Protein AF-A0A5N5SPP9-F1 (afdb_monomer)

Structure (mmCIF, N/CA/C/O backbone):
data_AF-A0A5N5SPP9-F1
#
_entry.id   AF-A0A5N5SPP9-F1
#
loop_
_atom_site.group_PDB
_atom_site.id
_atom_site.type_symbol
_atom_site.label_atom_id
_atom_site.label_alt_id
_atom_site.label_comp_id
_atom_site.label_asym_id
_atom_site.label_entity_id
_atom_site.label_seq_id
_atom_site.pdbx_PDB_ins_code
_atom_site.Cartn_x
_atom_site.Cartn_y
_atom_site.Cartn_z
_atom_site.occupancy
_atom_site.B_iso_or_equiv
_atom_site.auth_seq_id
_atom_site.auth_comp_id
_atom_site.auth_asym_id
_atom_site.auth_atom_id
_atom_site.pdbx_PDB_model_num
ATOM 1 N N . MET A 1 1 ? 7.354 2.673 -34.950 1.00 61.09 1 MET A N 1
ATOM 2 C CA . MET A 1 1 ? 8.765 3.014 -35.254 1.00 61.09 1 MET A CA 1
ATOM 3 C C . MET A 1 1 ? 9.606 1.762 -35.055 1.00 61.09 1 MET A C 1
ATOM 5 O O . MET A 1 1 ? 9.361 1.064 -34.081 1.00 61.09 1 MET A O 1
ATOM 9 N N . LEU A 1 2 ? 10.545 1.459 -35.955 1.00 83.31 2 LEU A N 1
ATOM 10 C CA . LEU A 1 2 ? 11.456 0.309 -35.828 1.00 83.31 2 LEU A CA 1
ATOM 11 C C . LEU A 1 2 ? 12.482 0.556 -34.707 1.00 83.31 2 LEU A C 1
ATOM 13 O O . LEU A 1 2 ? 13.040 1.651 -34.630 1.00 83.31 2 LEU A O 1
ATOM 17 N N . CYS A 1 3 ? 12.714 -0.442 -33.849 1.00 88.81 3 CYS A N 1
ATOM 18 C CA . CYS A 1 3 ? 13.699 -0.413 -32.756 1.00 88.81 3 CYS A CA 1
ATOM 19 C C . CYS A 1 3 ? 13.580 0.786 -31.793 1.00 88.81 3 CYS A C 1
ATOM 21 O O . CYS A 1 3 ? 14.587 1.381 -31.408 1.00 88.81 3 CYS A O 1
ATOM 23 N N . GLY A 1 4 ? 12.351 1.208 -31.466 1.00 84.69 4 GLY A N 1
ATOM 24 C CA . GLY A 1 4 ? 12.116 2.343 -30.565 1.00 84.69 4 GLY A CA 1
ATOM 25 C C . GLY A 1 4 ? 12.516 3.701 -31.162 1.00 84.69 4 GLY A C 1
ATOM 26 O O . GLY A 1 4 ? 12.444 4.719 -30.475 1.00 84.69 4 GLY A O 1
ATOM 27 N N . GLY A 1 5 ? 12.903 3.728 -32.443 1.00 88.88 5 GLY A N 1
ATOM 28 C CA . GLY A 1 5 ? 13.436 4.889 -33.149 1.00 88.88 5 GLY A CA 1
ATOM 29 C C . GLY A 1 5 ? 14.967 4.932 -33.171 1.00 88.88 5 GLY A C 1
ATOM 30 O O . GLY A 1 5 ? 15.650 4.305 -32.362 1.00 88.88 5 GLY A O 1
ATOM 31 N N . SER A 1 6 ? 15.526 5.730 -34.084 1.00 88.56 6 SER A N 1
ATOM 32 C CA . SER A 1 6 ? 16.978 5.813 -34.321 1.00 88.56 6 SER A CA 1
ATOM 33 C C . SER A 1 6 ? 17.793 6.287 -33.109 1.00 88.56 6 SER A C 1
ATOM 35 O O . SER A 1 6 ? 19.008 6.072 -33.061 1.00 88.56 6 SER A O 1
ATOM 37 N N . SER A 1 7 ? 17.143 6.939 -32.138 1.00 89.50 7 SER A N 1
ATOM 38 C CA . SER A 1 7 ? 17.728 7.374 -30.864 1.00 89.50 7 SER A CA 1
ATOM 39 C C . SER A 1 7 ? 17.803 6.267 -29.809 1.00 89.50 7 SER A C 1
ATOM 41 O O . SER A 1 7 ? 18.544 6.428 -28.842 1.00 89.50 7 SER A O 1
ATOM 43 N N . ARG A 1 8 ? 17.083 5.152 -29.990 1.00 89.75 8 ARG A N 1
ATOM 44 C CA . ARG A 1 8 ? 17.008 4.035 -29.033 1.00 89.75 8 ARG A CA 1
ATOM 45 C C . ARG A 1 8 ? 17.656 2.760 -29.549 1.00 89.75 8 ARG A C 1
ATOM 47 O O . ARG A 1 8 ? 18.258 2.032 -28.767 1.00 89.75 8 ARG A O 1
ATOM 54 N N . GLY A 1 9 ? 17.609 2.515 -30.855 1.00 92.06 9 GLY A N 1
ATOM 55 C CA . GLY A 1 9 ? 18.199 1.321 -31.446 1.00 92.06 9 GLY A CA 1
ATOM 56 C C . GLY A 1 9 ? 18.493 1.455 -32.933 1.00 92.06 9 GLY A C 1
ATOM 57 O O . GLY A 1 9 ? 18.068 2.398 -33.601 1.00 92.06 9 GLY A O 1
ATOM 58 N N . GLN A 1 10 ? 19.265 0.503 -33.447 1.00 93.06 10 GLN A N 1
ATOM 59 C CA . GLN A 1 10 ? 19.539 0.340 -34.872 1.00 93.06 10 GLN A CA 1
ATOM 60 C C . GLN A 1 10 ? 19.101 -1.053 -35.315 1.00 93.06 10 GLN A C 1
ATOM 62 O O . GLN A 1 10 ? 19.415 -2.042 -34.658 1.00 93.06 10 GLN A O 1
ATOM 67 N N . CYS A 1 11 ? 18.399 -1.134 -36.442 1.00 91.75 11 CYS A N 1
ATOM 68 C CA . CYS A 1 11 ? 18.014 -2.412 -37.027 1.00 91.75 11 CYS A CA 1
ATOM 69 C C . CYS A 1 11 ? 19.215 -3.033 -37.757 1.00 91.75 11 CYS A C 1
ATOM 71 O O . CYS A 1 11 ? 19.820 -2.387 -38.616 1.00 91.75 11 CYS A O 1
ATOM 73 N N . ARG A 1 12 ? 19.555 -4.282 -37.431 1.00 91.25 12 ARG A N 1
ATOM 74 C CA . ARG A 1 12 ? 20.549 -5.096 -38.139 1.00 91.25 12 ARG A CA 1
ATOM 75 C C . ARG A 1 12 ? 20.034 -6.517 -38.310 1.00 91.25 12 ARG A C 1
ATOM 77 O O . ARG A 1 12 ? 19.745 -7.181 -37.324 1.00 91.25 12 ARG A O 1
ATOM 84 N N . CYS A 1 13 ? 19.966 -6.987 -39.556 1.00 86.56 13 CYS A N 1
ATOM 85 C CA . CYS A 1 13 ? 19.579 -8.363 -39.892 1.00 86.56 13 CYS A CA 1
ATOM 86 C C . CYS A 1 13 ? 18.311 -8.835 -39.152 1.00 86.56 13 CYS A C 1
ATOM 88 O O . CYS A 1 13 ? 18.320 -9.883 -38.514 1.00 86.56 13 CYS A O 1
ATOM 90 N N . SER A 1 14 ? 17.240 -8.035 -39.210 1.00 84.81 14 SER A N 1
ATOM 91 C CA . SER A 1 14 ? 15.944 -8.313 -38.561 1.00 84.81 14 SER A CA 1
ATOM 92 C C . SER A 1 14 ? 15.948 -8.326 -37.025 1.00 84.81 14 SER A C 1
ATOM 94 O O . SER A 1 14 ? 14.924 -8.640 -36.428 1.00 84.81 14 SER A O 1
ATOM 96 N N . ALA A 1 15 ? 17.052 -7.934 -36.385 1.00 88.75 15 ALA A N 1
ATOM 97 C CA . ALA A 1 15 ? 17.145 -7.726 -34.944 1.00 88.75 15 ALA A CA 1
ATOM 98 C C . ALA A 1 15 ? 17.427 -6.252 -34.619 1.00 88.75 15 ALA A C 1
ATOM 100 O O . ALA A 1 15 ? 18.063 -5.530 -35.395 1.00 88.75 15 ALA A O 1
ATOM 101 N N . CYS A 1 16 ? 16.975 -5.793 -33.454 1.00 93.38 16 CYS A N 1
ATOM 102 C CA . CYS A 1 16 ? 17.300 -4.464 -32.955 1.00 93.38 16 CYS A CA 1
ATOM 103 C C . CYS A 1 16 ? 18.528 -4.513 -32.046 1.00 93.38 16 CYS A C 1
ATOM 105 O O . CYS A 1 16 ? 18.559 -5.237 -31.057 1.00 93.38 16 CYS A O 1
ATOM 107 N N . ILE A 1 17 ? 19.537 -3.702 -32.362 1.00 93.69 17 ILE A N 1
ATOM 108 C CA . ILE A 1 17 ? 20.675 -3.457 -31.478 1.00 93.69 17 ILE A CA 1
ATOM 109 C C . ILE A 1 17 ? 20.403 -2.170 -30.710 1.00 93.69 17 ILE A C 1
ATOM 111 O O . ILE A 1 17 ? 20.388 -1.079 -31.293 1.00 93.69 17 ILE A O 1
ATOM 115 N N . CYS A 1 18 ? 20.178 -2.299 -29.407 1.00 93.38 18 CYS A N 1
ATOM 116 C CA . CYS A 1 18 ? 19.834 -1.170 -28.555 1.00 93.38 18 CYS A CA 1
ATOM 117 C C . CYS A 1 18 ? 21.046 -0.313 -28.219 1.00 93.38 18 CYS A C 1
ATOM 119 O O . CYS A 1 18 ? 22.155 -0.800 -27.997 1.00 93.38 18 CYS A O 1
ATOM 121 N N . ARG A 1 19 ? 20.821 0.999 -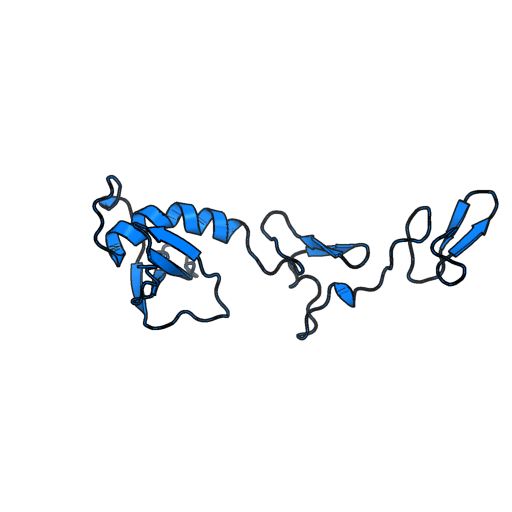28.196 1.00 92.94 19 ARG A N 1
ATOM 122 C CA . ARG A 1 19 ? 21.801 1.970 -27.720 1.00 92.94 19 ARG A CA 1
ATOM 123 C C . ARG A 1 19 ? 21.902 1.906 -26.188 1.00 92.94 19 ARG A C 1
ATOM 125 O O . ARG A 1 19 ? 20.959 1.450 -25.537 1.00 92.94 19 ARG A O 1
ATOM 132 N N . PRO A 1 20 ? 23.008 2.400 -25.596 1.00 91.12 20 PRO A N 1
ATOM 133 C CA . PRO A 1 20 ? 23.156 2.470 -24.145 1.00 91.12 20 PRO A CA 1
ATOM 134 C C . PRO A 1 20 ? 21.955 3.151 -23.483 1.00 91.12 20 PRO A C 1
ATOM 136 O O . PRO A 1 20 ? 21.490 4.191 -23.950 1.00 91.12 20 PRO A O 1
ATOM 139 N N . GLY A 1 21 ? 21.454 2.551 -22.403 1.00 87.94 21 GLY A N 1
ATOM 140 C CA . GLY A 1 21 ? 20.264 3.033 -21.702 1.00 87.94 21 GLY A CA 1
ATOM 141 C C . GLY A 1 21 ? 18.934 2.481 -22.230 1.00 87.94 21 GLY A C 1
ATOM 142 O O . GLY A 1 21 ? 17.898 2.847 -21.683 1.00 87.94 21 GLY A O 1
ATOM 143 N N . TYR A 1 22 ? 18.940 1.595 -23.234 1.00 91.06 22 TYR A N 1
ATOM 144 C CA . TYR A 1 22 ? 17.739 0.934 -23.755 1.00 91.06 22 TYR A CA 1
ATOM 145 C C . TYR A 1 22 ? 17.899 -0.588 -23.828 1.00 91.06 22 TYR A C 1
ATOM 147 O O . TYR A 1 22 ? 19.002 -1.106 -23.988 1.00 91.06 22 TYR A O 1
ATOM 155 N N . SER A 1 23 ? 16.781 -1.300 -23.719 1.00 90.19 23 SER A N 1
ATOM 156 C CA . SER A 1 23 ? 16.689 -2.762 -23.771 1.00 90.19 23 SER A CA 1
ATOM 157 C C . SER A 1 23 ? 15.344 -3.213 -24.360 1.00 90.19 23 SER A C 1
ATOM 159 O O . SER A 1 23 ? 14.492 -2.376 -24.675 1.00 90.19 23 SER A O 1
ATOM 161 N N . GLY A 1 24 ? 15.156 -4.527 -24.505 1.00 88.25 24 GLY A N 1
ATOM 162 C CA . GLY A 1 24 ? 13.991 -5.135 -25.155 1.00 88.25 24 GLY A CA 1
ATOM 163 C C 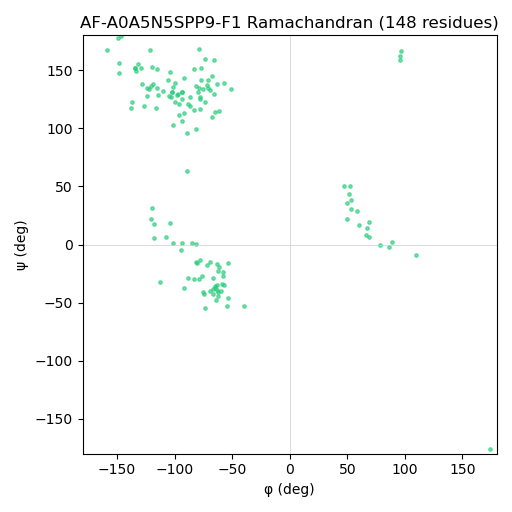. GLY A 1 24 ? 14.246 -5.455 -26.627 1.00 88.25 24 GLY A C 1
ATOM 164 O O . GLY A 1 24 ? 15.140 -4.879 -27.249 1.00 88.25 24 GLY A O 1
ATOM 165 N N . ASP A 1 25 ? 13.452 -6.368 -27.184 1.00 89.19 25 ASP A N 1
ATOM 166 C CA . ASP A 1 25 ? 13.619 -6.870 -28.557 1.00 89.19 25 ASP A CA 1
ATOM 167 C C . ASP A 1 25 ? 13.448 -5.773 -29.613 1.00 89.19 25 ASP A C 1
ATOM 169 O O . ASP A 1 25 ? 13.958 -5.877 -30.728 1.00 89.19 25 ASP A O 1
ATOM 173 N N . SER A 1 26 ? 12.746 -4.698 -29.257 1.00 90.75 26 SER A N 1
ATOM 174 C CA . SER A 1 26 ? 12.549 -3.508 -30.074 1.00 90.75 26 SER A CA 1
ATOM 175 C C . SER A 1 26 ? 13.134 -2.246 -29.431 1.00 90.75 26 SER A C 1
ATOM 177 O O . SER A 1 26 ? 12.785 -1.146 -29.854 1.00 90.75 26 SER A O 1
ATOM 179 N N . CYS A 1 27 ? 14.028 -2.355 -28.442 1.00 91.56 27 CYS A N 1
ATOM 180 C CA . CYS A 1 27 ? 14.622 -1.217 -27.722 1.00 91.56 27 CYS A CA 1
ATOM 181 C C . CYS A 1 27 ? 13.591 -0.237 -27.131 1.00 91.56 27 CYS A C 1
ATOM 183 O O . CYS A 1 27 ? 13.812 0.975 -27.032 1.00 91.56 27 CYS A O 1
ATOM 185 N N . GLU A 1 28 ? 12.425 -0.760 -26.772 1.00 87.88 28 GLU A N 1
ATOM 186 C CA . GLU A 1 28 ? 11.292 -0.026 -26.233 1.00 87.88 28 GLU A CA 1
ATOM 187 C C . GLU A 1 28 ? 11.493 0.355 -24.762 1.00 87.88 28 GLU A C 1
ATOM 189 O O . GLU A 1 28 ? 10.964 1.373 -24.307 1.00 87.88 28 GLU A O 1
ATOM 194 N N . CYS A 1 29 ? 12.292 -0.427 -24.034 1.00 90.00 29 CYS A N 1
ATOM 195 C CA . CYS A 1 29 ? 12.469 -0.314 -22.599 1.00 90.00 29 CYS A CA 1
ATOM 196 C C . CYS A 1 29 ? 13.646 0.604 -22.263 1.00 90.00 29 CYS A C 1
ATOM 198 O O . CYS A 1 29 ? 14.801 0.273 -22.523 1.00 90.00 29 CYS A O 1
ATOM 200 N N . SER A 1 30 ? 13.364 1.755 -21.652 1.00 87.81 30 SER A N 1
ATOM 201 C CA . SER A 1 30 ? 14.394 2.623 -21.072 1.00 87.81 30 SER A CA 1
ATOM 202 C C . SER A 1 30 ? 14.909 2.029 -19.758 1.00 87.81 30 SER A C 1
ATOM 204 O O . SER A 1 30 ? 14.122 1.630 -18.902 1.00 87.81 30 SER A O 1
ATOM 206 N N . LEU A 1 31 ? 16.231 2.014 -19.598 1.00 85.06 31 LEU A N 1
ATOM 207 C CA . LEU A 1 31 ? 16.936 1.607 -18.378 1.00 85.06 31 LEU A CA 1
ATOM 208 C C . LEU A 1 31 ? 17.064 2.754 -17.360 1.00 85.06 31 LEU A C 1
ATOM 210 O O . LEU A 1 31 ? 17.675 2.580 -16.309 1.00 85.06 31 LEU A O 1
ATOM 214 N N . SER A 1 32 ? 16.525 3.937 -17.669 1.00 85.56 32 SER A N 1
ATOM 215 C CA . SER A 1 32 ? 16.471 5.048 -16.721 1.00 85.56 32 SER A CA 1
ATOM 216 C C . SER A 1 32 ? 15.534 4.737 -15.552 1.00 85.56 32 SER A C 1
ATOM 218 O O . SER A 1 32 ? 14.490 4.113 -15.721 1.00 85.56 32 SER A O 1
ATOM 220 N N . THR A 1 33 ? 15.881 5.219 -14.361 1.00 83.56 33 THR A N 1
ATOM 221 C CA . THR A 1 33 ? 15.040 5.111 -13.161 1.00 83.56 33 THR A CA 1
ATOM 222 C C . THR A 1 33 ? 14.287 6.398 -12.838 1.00 83.56 33 THR A C 1
ATOM 224 O O . THR A 1 33 ? 13.563 6.424 -11.848 1.00 83.56 33 THR A O 1
ATOM 227 N N . LEU A 1 34 ? 14.431 7.449 -13.657 1.00 84.56 34 LEU A N 1
ATOM 228 C CA . LEU A 1 34 ? 13.839 8.775 -13.423 1.00 84.56 34 LEU A CA 1
ATOM 229 C C . LEU A 1 34 ? 12.324 8.704 -13.190 1.00 84.56 34 LEU A C 1
ATOM 231 O O . LEU A 1 34 ? 11.815 9.253 -12.221 1.00 84.56 34 LEU A O 1
ATOM 235 N N . GLU A 1 35 ? 11.610 7.949 -14.023 1.00 84.88 35 GLU A N 1
ATOM 236 C CA . GLU A 1 35 ? 10.148 7.802 -13.933 1.00 84.88 35 GLU A CA 1
ATOM 237 C C . GLU A 1 35 ? 9.681 6.960 -12.736 1.00 84.88 35 GLU A C 1
ATOM 239 O O . GLU A 1 35 ? 8.517 7.023 -12.341 1.00 84.88 35 GLU A O 1
ATOM 244 N N . CYS A 1 36 ? 10.589 6.176 -12.154 1.00 88.56 36 CYS A N 1
ATOM 245 C CA . CYS A 1 36 ? 10.362 5.374 -10.956 1.00 88.56 36 CYS A CA 1
ATOM 246 C C . CYS A 1 36 ? 10.789 6.101 -9.675 1.00 88.56 36 CYS A C 1
ATOM 248 O O . CYS A 1 36 ? 10.618 5.553 -8.585 1.00 88.56 36 CYS A O 1
ATOM 250 N N . GLN A 1 37 ? 11.382 7.291 -9.796 1.00 90.62 37 GLN A N 1
ATOM 251 C CA . GLN A 1 37 ? 11.918 8.057 -8.682 1.00 90.62 37 GLN A CA 1
ATOM 252 C C . GLN A 1 37 ? 10.874 9.056 -8.168 1.00 90.62 37 GLN A C 1
ATOM 254 O O . GLN A 1 37 ? 10.269 9.799 -8.941 1.00 90.62 37 GLN A O 1
ATOM 259 N N . LYS A 1 38 ? 10.653 9.084 -6.851 1.00 84.12 38 LYS A N 1
ATOM 260 C CA . LYS A 1 38 ? 9.844 10.121 -6.195 1.00 84.12 38 LYS A CA 1
ATOM 261 C C . LYS A 1 38 ? 10.642 11.414 -6.019 1.00 84.12 38 LYS A C 1
ATOM 263 O O . LYS A 1 38 ? 11.864 11.436 -6.132 1.00 84.12 38 LYS A O 1
ATOM 268 N N . ALA A 1 39 ? 9.945 12.497 -5.667 1.00 81.69 39 ALA A N 1
ATOM 269 C CA . ALA A 1 39 ? 10.559 13.801 -5.389 1.00 81.69 39 ALA A CA 1
ATOM 270 C C . ALA A 1 39 ? 11.610 13.762 -4.260 1.00 81.69 39 ALA A C 1
ATOM 272 O O . ALA A 1 39 ? 12.500 14.603 -4.219 1.00 81.69 39 ALA A O 1
ATOM 273 N N . ASN A 1 40 ? 11.525 12.774 -3.363 1.00 79.00 40 ASN A N 1
ATOM 274 C CA . ASN A 1 40 ? 12.503 12.528 -2.302 1.00 79.00 40 ASN A CA 1
ATOM 275 C C . ASN A 1 40 ? 13.746 11.744 -2.773 1.00 79.00 40 ASN A C 1
ATOM 277 O O . ASN A 1 40 ? 14.623 11.455 -1.967 1.00 79.00 40 ASN A O 1
ATOM 281 N N . GLY A 1 41 ? 13.820 11.382 -4.055 1.00 83.69 41 GLY A N 1
ATOM 282 C CA . GLY A 1 41 ? 14.931 10.638 -4.635 1.00 83.69 41 GLY A CA 1
ATOM 283 C C . GLY A 1 41 ? 14.825 9.115 -4.507 1.00 83.69 41 GLY A C 1
ATOM 284 O O . GLY A 1 41 ? 15.685 8.417 -5.043 1.00 83.69 41 GLY A O 1
ATOM 285 N N . GLU A 1 42 ? 13.791 8.572 -3.863 1.00 86.94 42 GLU A N 1
ATOM 286 C CA . GLU A 1 42 ? 13.632 7.123 -3.727 1.00 86.94 42 GLU A CA 1
ATOM 287 C C . GLU A 1 42 ? 13.053 6.491 -4.992 1.00 86.94 42 GLU A C 1
ATOM 289 O O . GLU A 1 42 ? 12.027 6.930 -5.515 1.00 86.94 42 GLU A O 1
ATOM 294 N N . VAL A 1 43 ? 13.688 5.415 -5.457 1.00 90.62 43 VAL A N 1
ATOM 295 C CA . VAL A 1 43 ? 13.206 4.609 -6.583 1.00 90.62 43 VAL A CA 1
ATOM 296 C C . VAL A 1 43 ? 12.276 3.525 -6.051 1.00 90.62 43 VAL A C 1
ATOM 298 O O . VAL A 1 43 ? 12.687 2.715 -5.220 1.00 90.62 43 VAL A O 1
ATOM 301 N N . CYS A 1 44 ? 11.026 3.513 -6.519 1.00 90.19 44 CYS A N 1
ATOM 302 C CA . CYS A 1 44 ? 10.001 2.548 -6.101 1.00 90.19 44 CYS A CA 1
ATOM 303 C C . CYS A 1 44 ? 9.871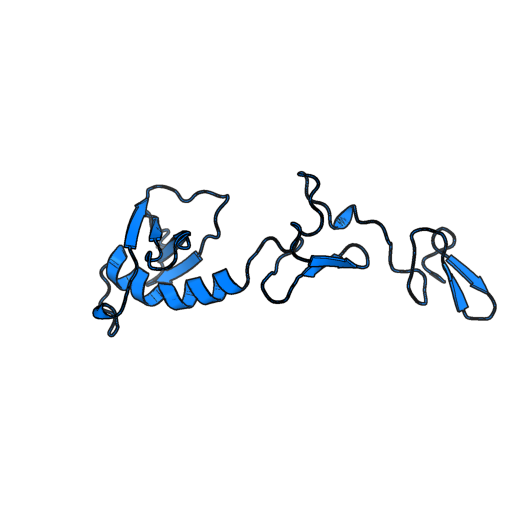 2.419 -4.572 1.00 90.19 44 CYS A C 1
ATOM 305 O O . CYS A 1 44 ? 9.706 1.312 -4.058 1.00 90.19 44 CYS A O 1
ATOM 307 N N . SER A 1 45 ? 10.043 3.536 -3.846 1.00 88.88 45 SER A N 1
ATOM 308 C CA . SER A 1 45 ? 10.038 3.600 -2.375 1.00 88.88 45 SER A CA 1
ATOM 309 C C . SER A 1 45 ? 10.955 2.567 -1.689 1.00 88.88 45 SER A C 1
ATOM 311 O O . SER A 1 45 ? 10.749 2.218 -0.531 1.00 88.88 45 SER A O 1
ATOM 313 N N . GLY A 1 46 ? 11.961 2.044 -2.404 1.00 89.56 46 GLY A N 1
ATOM 314 C CA . GLY A 1 46 ? 12.829 0.963 -1.933 1.00 89.56 46 GLY A CA 1
ATOM 315 C C . GLY A 1 46 ? 12.132 -0.394 -1.752 1.00 89.56 46 GLY A C 1
ATOM 316 O O . GLY A 1 46 ? 12.695 -1.267 -1.095 1.00 89.56 46 GLY A O 1
ATOM 317 N N . LYS A 1 47 ? 10.917 -0.571 -2.289 1.00 90.81 47 LYS A N 1
ATOM 318 C CA . LYS A 1 47 ? 10.043 -1.754 -2.130 1.00 90.81 47 LYS A CA 1
ATOM 319 C C . LYS A 1 47 ? 9.721 -2.441 -3.460 1.00 90.81 47 LYS A C 1
ATOM 321 O O . LYS A 1 47 ? 8.621 -2.954 -3.677 1.00 90.81 47 LYS A O 1
ATOM 326 N N . GLY A 1 48 ? 10.664 -2.375 -4.392 1.00 91.00 48 GLY A N 1
ATOM 327 C CA . GLY A 1 48 ? 10.524 -2.969 -5.709 1.00 91.00 48 GLY A CA 1
ATOM 328 C C . GLY A 1 48 ? 11.685 -2.627 -6.630 1.00 91.00 48 GLY A C 1
ATOM 329 O O . GLY A 1 48 ? 12.651 -1.963 -6.248 1.00 91.00 48 GLY A O 1
ATOM 330 N N . LYS A 1 49 ? 11.574 -3.071 -7.881 1.00 91.56 49 LYS A N 1
ATOM 331 C CA . LYS A 1 49 ? 12.559 -2.830 -8.939 1.00 91.56 49 LYS A CA 1
ATOM 332 C C . LYS A 1 49 ? 11.956 -1.968 -10.038 1.00 91.56 49 LYS A C 1
ATOM 334 O O . LYS A 1 49 ? 10.855 -2.236 -10.510 1.00 91.56 49 LYS A O 1
ATOM 339 N N . CYS A 1 50 ? 12.692 -0.958 -10.490 1.00 90.75 50 CYS A N 1
ATOM 340 C CA . CYS A 1 50 ? 12.302 -0.198 -11.672 1.00 90.75 50 CYS A CA 1
ATOM 341 C C . CYS A 1 50 ? 12.647 -0.997 -12.933 1.00 90.75 50 CYS A C 1
ATOM 343 O O . CYS A 1 50 ? 13.817 -1.270 -13.199 1.00 90.75 50 CYS A O 1
ATOM 345 N N . VAL A 1 51 ? 11.630 -1.368 -13.705 1.00 88.25 51 VAL A N 1
ATOM 346 C CA . VAL A 1 51 ? 11.761 -2.094 -14.969 1.00 88.25 51 VAL A CA 1
ATOM 347 C C . VAL A 1 51 ? 11.007 -1.313 -16.034 1.00 88.25 51 VAL A C 1
ATOM 349 O O . VAL A 1 51 ? 9.803 -1.094 -15.916 1.00 88.25 51 VAL A O 1
ATOM 352 N N . CYS A 1 52 ? 11.715 -0.869 -17.072 1.00 87.44 52 CYS A N 1
ATOM 353 C CA . CYS A 1 52 ? 11.139 -0.099 -18.177 1.00 87.44 52 CYS A CA 1
ATOM 354 C C . CYS A 1 52 ? 10.341 1.125 -17.712 1.00 87.44 52 CYS A C 1
ATOM 356 O O . CYS A 1 52 ? 9.193 1.308 -18.119 1.00 87.44 52 CYS A O 1
ATOM 358 N N . ASN A 1 53 ? 10.939 1.955 -16.848 1.00 86.50 53 ASN A N 1
ATOM 359 C CA . ASN A 1 53 ? 10.307 3.149 -16.274 1.00 86.50 53 ASN A CA 1
ATOM 360 C C . ASN A 1 53 ? 9.034 2.867 -15.443 1.00 86.50 53 ASN A C 1
ATOM 362 O O . ASN A 1 53 ? 8.245 3.776 -15.188 1.00 86.50 53 ASN A O 1
ATOM 366 N N . ARG A 1 54 ? 8.807 1.618 -15.021 1.00 88.81 54 ARG A N 1
ATOM 367 C CA . ARG A 1 54 ? 7.691 1.233 -14.154 1.00 88.81 54 ARG A CA 1
ATOM 368 C C . ARG A 1 54 ? 8.203 0.444 -12.958 1.00 88.81 54 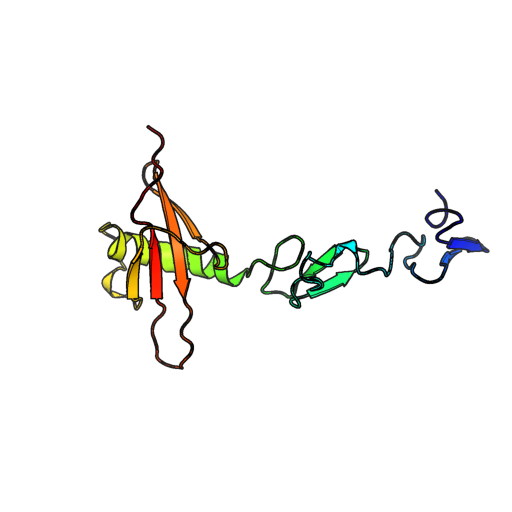ARG A C 1
ATOM 370 O O . ARG A 1 54 ? 9.048 -0.436 -13.100 1.00 88.81 54 ARG A O 1
ATOM 377 N N . CYS A 1 55 ? 7.665 0.726 -11.781 1.00 90.50 55 CYS A N 1
ATOM 378 C CA . CYS A 1 55 ? 7.974 -0.056 -10.597 1.00 90.50 55 CYS A CA 1
ATOM 379 C C . CYS A 1 55 ? 7.277 -1.421 -10.642 1.00 90.50 55 CYS A C 1
ATOM 381 O O . CYS A 1 55 ? 6.057 -1.502 -10.761 1.00 90.50 55 CYS A O 1
ATOM 383 N N . HIS A 1 56 ? 8.067 -2.488 -10.554 1.00 91.81 56 HIS A N 1
ATOM 384 C CA . HIS A 1 56 ? 7.622 -3.828 -10.190 1.00 91.81 56 HIS A CA 1
ATOM 385 C C . HIS A 1 56 ? 7.808 -3.988 -8.685 1.00 91.81 56 HIS A C 1
ATOM 387 O O . HIS A 1 56 ? 8.940 -4.075 -8.208 1.00 91.81 56 HIS A O 1
ATOM 393 N N . CYS A 1 57 ? 6.702 -3.966 -7.951 1.00 87.62 57 CYS A N 1
ATOM 394 C CA . CYS A 1 57 ? 6.705 -4.029 -6.497 1.00 87.62 57 CYS A CA 1
ATOM 395 C C . CYS A 1 57 ? 6.945 -5.447 -5.985 1.00 87.62 57 CYS A C 1
ATOM 397 O O . CYS A 1 57 ? 6.587 -6.422 -6.649 1.00 87.62 57 CYS A O 1
ATOM 399 N N . ASP A 1 58 ? 7.533 -5.545 -4.794 1.00 87.62 58 ASP A N 1
ATOM 400 C CA . ASP A 1 58 ? 7.627 -6.810 -4.065 1.00 87.62 58 ASP A CA 1
ATOM 401 C C . ASP A 1 58 ? 6.218 -7.294 -3.660 1.00 87.62 58 ASP A C 1
ATOM 403 O O . ASP A 1 58 ? 5.294 -6.488 -3.552 1.00 87.62 58 ASP A O 1
ATOM 407 N N . GLU A 1 59 ? 6.042 -8.594 -3.382 1.00 75.81 59 GLU A N 1
ATOM 408 C CA . GLU A 1 59 ? 4.730 -9.264 -3.183 1.00 75.81 59 GLU A CA 1
ATOM 409 C C . GLU A 1 59 ? 3.803 -8.620 -2.131 1.00 75.81 59 GLU A C 1
ATOM 411 O O . GLU A 1 59 ? 2.612 -8.910 -2.067 1.00 75.81 59 GLU A O 1
ATOM 416 N N . SER A 1 60 ? 4.345 -7.749 -1.282 1.00 77.56 60 SER A N 1
ATOM 417 C CA . SER A 1 60 ? 3.653 -7.088 -0.175 1.00 77.56 60 SER A CA 1
ATOM 418 C C . SER A 1 60 ? 3.377 -5.600 -0.406 1.00 77.56 60 SER A C 1
ATOM 420 O O . SER A 1 60 ? 2.922 -4.926 0.525 1.00 77.56 60 SER A O 1
ATOM 422 N N . TYR A 1 61 ? 3.654 -5.079 -1.605 1.00 81.81 61 TYR A N 1
ATOM 423 C CA . TYR A 1 61 ? 3.541 -3.662 -1.942 1.00 81.81 61 TYR A CA 1
ATOM 424 C C . TYR A 1 61 ? 2.845 -3.417 -3.289 1.00 81.81 61 TYR A C 1
ATOM 426 O O . TYR A 1 61 ? 2.879 -4.241 -4.197 1.00 81.81 61 TYR A O 1
ATOM 434 N N . ALA A 1 62 ? 2.197 -2.263 -3.405 1.00 77.25 62 ALA A N 1
ATOM 435 C CA . ALA A 1 62 ? 1.428 -1.797 -4.548 1.00 77.25 62 ALA A CA 1
ATOM 436 C C . ALA A 1 62 ? 1.551 -0.266 -4.684 1.00 77.25 62 ALA A C 1
ATOM 438 O O . ALA A 1 62 ? 2.229 0.394 -3.896 1.00 77.25 62 ALA A O 1
ATOM 439 N N . GLY A 1 63 ? 0.900 0.304 -5.697 1.00 78.12 63 GLY A N 1
ATOM 440 C CA . GLY A 1 63 ? 1.000 1.727 -6.027 1.00 78.12 63 GLY A CA 1
ATOM 441 C C . GLY A 1 63 ? 2.026 2.006 -7.127 1.00 78.12 63 GLY A C 1
ATOM 442 O O . GLY A 1 63 ? 2.830 1.147 -7.497 1.00 78.12 63 GLY A O 1
ATOM 443 N N . LYS A 1 64 ? 1.985 3.220 -7.694 1.00 84.94 64 LYS A N 1
ATOM 444 C CA . LYS A 1 64 ? 2.850 3.619 -8.824 1.00 84.94 64 LYS A CA 1
ATOM 445 C C . LYS A 1 64 ? 4.337 3.506 -8.473 1.00 84.94 64 LYS A C 1
ATOM 447 O O . LYS A 1 64 ? 5.147 3.187 -9.343 1.00 84.94 64 LYS A O 1
ATOM 452 N N . TYR A 1 65 ? 4.671 3.768 -7.215 1.00 88.50 65 TYR A N 1
ATOM 453 C CA . TYR A 1 65 ? 6.021 3.762 -6.678 1.00 88.50 65 TYR A CA 1
ATOM 454 C C . TYR A 1 65 ? 6.178 2.742 -5.545 1.00 88.50 65 TYR A C 1
ATOM 456 O O . TYR A 1 65 ? 7.094 2.890 -4.749 1.00 88.50 65 TYR A O 1
ATOM 464 N N . CYS A 1 66 ? 5.322 1.717 -5.461 1.00 86.56 66 CYS A N 1
ATOM 465 C CA . CYS A 1 66 ? 5.348 0.704 -4.394 1.00 86.56 66 CYS A CA 1
ATOM 466 C C . CYS A 1 66 ? 5.207 1.280 -2.975 1.00 86.56 66 CYS A C 1
ATOM 468 O O . CYS A 1 66 ? 5.730 0.726 -2.008 1.00 86.56 66 CYS A O 1
ATOM 470 N N . GLU A 1 67 ? 4.527 2.419 -2.845 1.00 83.88 67 GLU A N 1
ATOM 471 C CA . GLU A 1 67 ? 4.350 3.103 -1.566 1.00 83.88 67 GLU A CA 1
ATOM 472 C C . GLU A 1 67 ? 3.234 2.509 -0.699 1.00 83.88 67 GLU A C 1
ATOM 474 O O . GLU A 1 67 ? 3.158 2.794 0.495 1.00 83.88 67 GLU A O 1
ATOM 479 N N . GLU A 1 68 ? 2.359 1.699 -1.287 1.00 78.31 68 GLU A N 1
ATOM 480 C CA . GLU A 1 68 ? 1.208 1.118 -0.609 1.00 78.31 68 GLU A CA 1
ATOM 481 C C . GLU A 1 68 ? 1.570 -0.289 -0.152 1.00 78.31 68 GLU A C 1
ATOM 483 O O . GLU A 1 68 ? 2.044 -1.094 -0.942 1.00 78.31 68 GLU A O 1
ATOM 488 N N . SER A 1 69 ? 1.343 -0.636 1.113 1.00 76.12 69 SER A N 1
ATOM 489 C CA . SER A 1 69 ? 1.523 -2.022 1.554 1.00 76.12 69 SER A CA 1
ATOM 490 C C . SER A 1 69 ? 0.244 -2.823 1.311 1.00 76.12 69 SER A C 1
ATOM 492 O O . SER A 1 69 ? -0.812 -2.463 1.820 1.00 76.12 69 SER A O 1
ATOM 494 N N . ILE A 1 70 ? 0.311 -3.958 0.621 1.00 62.62 70 ILE A N 1
ATOM 495 C CA . ILE A 1 70 ? -0.842 -4.856 0.424 1.00 62.62 70 ILE A CA 1
ATOM 496 C C . ILE A 1 70 ? -1.271 -5.486 1.760 1.00 62.62 70 ILE A C 1
ATOM 498 O O . ILE A 1 70 ? -2.464 -5.706 1.994 1.00 62.62 70 ILE A O 1
ATOM 502 N N . TYR A 1 71 ? -0.334 -5.665 2.703 1.00 60.84 71 TYR A N 1
ATOM 503 C CA . TYR A 1 71 ? -0.691 -6.016 4.078 1.00 60.84 71 TYR A CA 1
ATOM 504 C C . TYR A 1 71 ? -1.639 -4.992 4.688 1.00 60.84 71 TYR A C 1
ATOM 506 O O . TYR A 1 71 ? -2.538 -5.396 5.418 1.00 60.84 71 TYR A O 1
ATOM 514 N N . SER A 1 72 ? -1.512 -3.704 4.359 1.00 60.41 72 SER A N 1
ATOM 515 C CA . SER A 1 72 ? -2.420 -2.689 4.890 1.00 60.41 72 SER A CA 1
ATOM 516 C C . SER A 1 72 ? -3.863 -2.906 4.446 1.00 60.41 72 SER A C 1
ATOM 5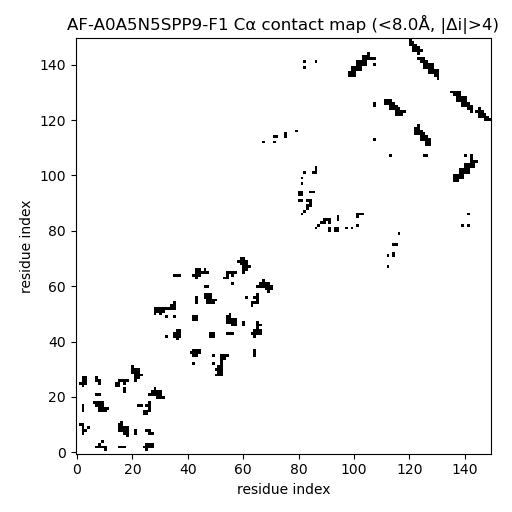18 O O . SER A 1 72 ? -4.738 -2.851 5.300 1.00 60.41 72 SER A O 1
ATOM 520 N N . ALA A 1 73 ? -4.126 -3.319 3.200 1.00 62.97 73 ALA A N 1
ATOM 521 C CA . ALA A 1 73 ? -5.475 -3.700 2.767 1.00 62.97 73 ALA A CA 1
ATOM 522 C C . ALA A 1 73 ? -6.012 -4.915 3.551 1.00 62.97 73 ALA A C 1
ATOM 524 O O . ALA A 1 73 ? -7.141 -4.895 4.046 1.00 62.97 73 ALA A O 1
ATOM 525 N N . SER A 1 74 ? -5.177 -5.945 3.745 1.00 67.81 74 SER A N 1
ATOM 526 C CA . SER A 1 74 ? -5.551 -7.131 4.532 1.00 67.81 74 SER A CA 1
ATOM 527 C C . SER A 1 74 ? -5.789 -6.813 6.017 1.00 67.81 74 SER A C 1
ATOM 529 O O . SER A 1 74 ? -6.678 -7.376 6.656 1.00 67.81 74 SER A O 1
ATOM 531 N N . ILE A 1 75 ? -5.018 -5.878 6.573 1.00 78.69 75 ILE A N 1
ATOM 532 C CA . ILE A 1 75 ? -5.125 -5.424 7.956 1.00 78.69 75 ILE A CA 1
ATOM 533 C C . ILE A 1 75 ? -6.360 -4.539 8.114 1.00 78.69 75 ILE A C 1
ATOM 535 O O . ILE A 1 75 ? -7.096 -4.727 9.078 1.00 78.69 75 ILE A O 1
ATOM 539 N N . CYS A 1 76 ? -6.638 -3.635 7.170 1.00 82.69 76 CYS A N 1
ATOM 540 C CA . CYS A 1 76 ? -7.844 -2.814 7.179 1.00 82.69 76 CYS A CA 1
ATOM 541 C C . CYS A 1 76 ? -9.087 -3.705 7.279 1.00 82.69 76 CYS A C 1
ATOM 543 O O . CYS A 1 76 ? -9.862 -3.535 8.219 1.00 82.69 76 CYS A O 1
ATOM 545 N N . GLU A 1 77 ? -9.235 -4.706 6.405 1.00 83.25 77 GLU A N 1
ATOM 546 C CA . GLU A 1 77 ? -10.395 -5.608 6.434 1.00 83.25 77 GLU A CA 1
ATOM 547 C C . GLU A 1 77 ? -10.465 -6.460 7.711 1.00 83.25 77 GLU A C 1
ATOM 549 O O . GLU A 1 77 ? -11.547 -6.631 8.273 1.00 83.25 77 GLU A O 1
ATOM 554 N N . ARG A 1 78 ? -9.327 -6.924 8.245 1.00 82.88 78 ARG A N 1
ATOM 555 C CA . ARG A 1 78 ? -9.289 -7.657 9.526 1.00 82.88 78 ARG A CA 1
ATOM 556 C C . ARG A 1 78 ? -9.665 -6.791 10.728 1.00 82.88 78 ARG A C 1
ATOM 558 O O . ARG A 1 78 ? -10.319 -7.272 11.649 1.00 82.88 78 ARG A O 1
ATOM 565 N N . LEU A 1 79 ? -9.245 -5.528 10.744 1.00 86.94 79 LEU A N 1
ATOM 566 C CA . LEU A 1 79 ? -9.512 -4.601 11.844 1.00 86.94 79 LEU A CA 1
ATOM 567 C C . LEU A 1 79 ? -10.925 -4.028 11.800 1.00 86.94 79 LEU A C 1
ATOM 569 O O . LEU A 1 79 ? -11.483 -3.719 12.847 1.00 86.94 79 LEU A O 1
ATOM 573 N N . LYS A 1 80 ? -11.510 -3.898 10.610 1.00 86.69 80 LYS A N 1
ATOM 574 C CA . LYS A 1 80 ? -12.844 -3.341 10.356 1.00 86.69 80 LYS A CA 1
ATOM 575 C C . LYS A 1 80 ? -13.916 -3.752 11.381 1.00 86.69 80 LYS A C 1
ATOM 577 O O . LYS A 1 80 ? -14.525 -2.848 11.959 1.00 86.69 80 LYS A O 1
ATOM 582 N N . PRO A 1 81 ? -14.145 -5.047 11.686 1.00 87.50 81 PRO A N 1
ATOM 583 C CA . PRO A 1 81 ? -15.122 -5.440 12.705 1.00 87.50 81 PRO A CA 1
ATOM 584 C C . PRO A 1 81 ? -14.771 -4.925 14.110 1.00 87.50 81 PRO A C 1
ATOM 586 O O . PRO A 1 81 ? -15.643 -4.429 14.825 1.00 87.50 81 PRO A O 1
ATOM 589 N N . CYS A 1 82 ? -13.494 -4.976 14.490 1.00 89.12 82 CYS A N 1
ATOM 590 C CA . CYS A 1 82 ? -13.018 -4.513 15.792 1.00 89.12 82 CYS A CA 1
ATOM 591 C C . CYS A 1 82 ? -13.103 -2.992 15.942 1.00 89.12 82 CYS A C 1
ATOM 593 O O . CYS A 1 82 ? -13.514 -2.502 16.990 1.00 89.12 82 CYS A O 1
ATOM 595 N N . VAL A 1 83 ? -12.777 -2.238 14.891 1.00 89.75 83 VAL A N 1
ATOM 596 C CA . VAL A 1 83 ? -12.877 -0.772 14.884 1.00 89.75 83 VAL A CA 1
ATOM 597 C C . VAL A 1 83 ? -14.336 -0.335 14.975 1.00 89.75 83 VAL A C 1
ATOM 599 O O . VAL A 1 83 ? -14.665 0.545 15.765 1.00 89.75 83 VAL A O 1
ATOM 602 N N . LEU A 1 84 ? -15.248 -0.987 14.248 1.00 86.75 84 LEU A N 1
ATOM 603 C CA . LEU A 1 84 ? -16.681 -0.698 14.360 1.00 86.75 84 LEU A CA 1
ATOM 604 C C . LEU A 1 84 ? -17.232 -0.927 15.759 1.0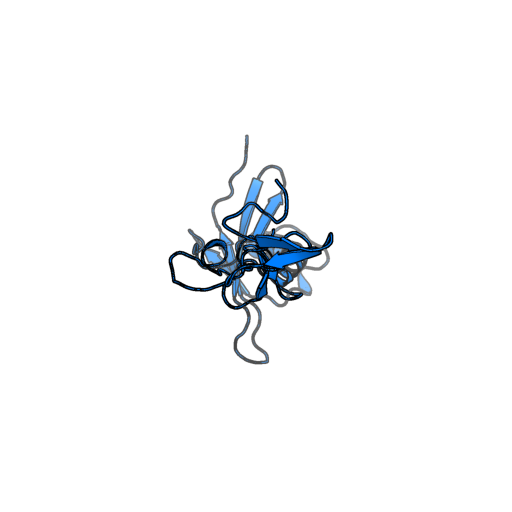0 86.75 84 LEU A C 1
ATOM 606 O O . LEU A 1 84 ? -18.049 -0.130 16.223 1.00 86.75 84 LEU A O 1
ATOM 610 N N . CYS A 1 85 ? -16.797 -1.996 16.419 1.00 88.81 85 CYS A N 1
ATOM 611 C CA . CYS A 1 85 ? -17.251 -2.276 17.767 1.00 88.81 85 CYS A CA 1
ATOM 612 C C . CYS A 1 85 ? -16.620 -1.331 18.793 1.00 88.81 85 CYS A C 1
ATOM 614 O O . CYS A 1 85 ? -17.342 -0.648 19.516 1.00 88.81 85 CYS A O 1
ATOM 616 N N . MET A 1 86 ? -15.289 -1.246 18.830 1.00 87.81 86 MET A N 1
ATOM 617 C CA . MET A 1 86 ? -14.574 -0.562 19.909 1.00 87.81 86 MET A CA 1
ATOM 618 C C . MET A 1 86 ? -14.470 0.955 19.724 1.00 87.81 86 MET A C 1
ATOM 620 O O . MET A 1 86 ? -14.455 1.675 20.715 1.00 87.81 86 MET A O 1
ATOM 624 N N . ALA A 1 87 ? -14.440 1.461 18.485 1.00 88.25 87 ALA A N 1
ATOM 625 C CA . ALA A 1 87 ? -14.421 2.905 18.216 1.00 88.25 87 ALA A CA 1
ATOM 626 C C . ALA A 1 87 ? -15.832 3.488 18.043 1.00 88.25 87 ALA A C 1
ATOM 628 O O . ALA A 1 87 ? -16.109 4.612 18.458 1.00 88.25 87 ALA A O 1
ATOM 629 N N . TYR A 1 88 ? -16.732 2.734 17.403 1.00 84.31 88 TYR A N 1
ATOM 630 C CA . TYR A 1 88 ? -18.031 3.248 16.958 1.00 84.31 88 TYR A CA 1
ATOM 631 C C . TYR A 1 88 ? -19.244 2.561 17.609 1.00 84.31 88 TYR A C 1
ATOM 633 O O . TYR A 1 88 ? -20.381 2.880 17.249 1.00 84.31 88 TYR A O 1
ATOM 641 N N . GLY A 1 89 ? -19.026 1.659 18.575 1.00 78.12 89 GLY A N 1
ATOM 642 C CA . GLY A 1 89 ? -20.064 1.083 19.436 1.00 78.12 89 GLY A CA 1
ATOM 643 C C . GLY A 1 89 ? -21.055 0.151 18.734 1.00 78.12 89 GLY A C 1
ATOM 644 O O . GLY A 1 89 ? -22.160 -0.066 19.234 1.00 78.12 89 GLY A O 1
ATOM 645 N N . LYS A 1 90 ? -20.724 -0.381 17.550 1.00 76.31 90 LYS A N 1
ATOM 646 C CA . LYS A 1 90 ? -21.605 -1.317 16.836 1.00 76.31 90 LYS A CA 1
ATOM 647 C C . LYS A 1 90 ? -21.497 -2.719 17.433 1.00 76.31 90 LYS A C 1
ATOM 649 O O . LYS A 1 90 ? -20.404 -3.235 17.633 1.00 76.31 90 LYS A O 1
ATOM 654 N N . LYS A 1 91 ? -22.641 -3.375 17.655 1.00 70.38 91 LYS A N 1
ATOM 655 C CA . LYS A 1 91 ? -22.670 -4.778 18.088 1.00 70.38 91 LYS A CA 1
ATOM 656 C C . LYS A 1 91 ? -22.145 -5.670 16.963 1.00 70.38 91 LYS A C 1
ATOM 658 O O . LYS A 1 91 ? -22.811 -5.820 15.942 1.00 70.38 91 LYS A O 1
ATOM 663 N N . TYR A 1 92 ? -20.960 -6.241 17.163 1.00 72.94 92 TYR A N 1
ATOM 664 C CA . TYR A 1 92 ? -20.361 -7.233 16.275 1.00 72.94 92 TYR A CA 1
ATOM 665 C C . TYR A 1 92 ? -20.108 -8.531 17.066 1.00 72.94 92 TYR A C 1
ATOM 667 O O . TYR A 1 92 ? -19.621 -8.434 18.194 1.00 72.94 92 TYR A O 1
ATOM 675 N N . PRO A 1 93 ? -20.408 -9.729 16.522 1.00 71.69 93 PRO A N 1
ATOM 676 C CA . PRO A 1 93 ? -20.337 -10.992 17.272 1.00 71.69 93 PRO A CA 1
ATOM 677 C C . PRO A 1 93 ? -18.957 -11.312 17.864 1.00 71.69 93 PRO A C 1
ATOM 679 O O . PRO A 1 93 ? -18.864 -12.001 18.869 1.00 71.69 93 PRO A O 1
ATOM 682 N N . 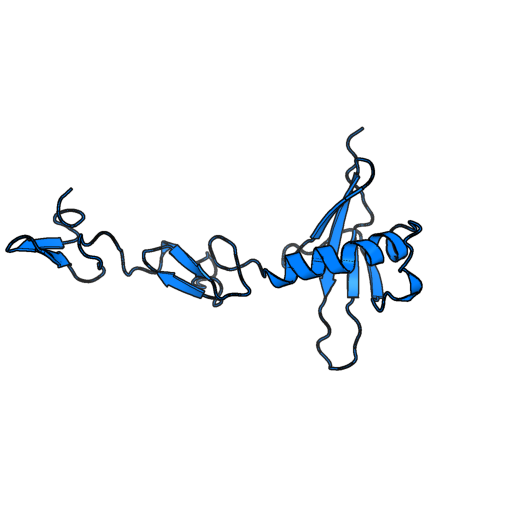SER A 1 94 ? -17.884 -10.811 17.250 1.00 70.44 94 SER A N 1
ATOM 683 C CA . SER A 1 94 ? -16.495 -11.121 17.610 1.00 70.44 94 SER A CA 1
ATOM 684 C C . SER A 1 94 ? -15.779 -10.001 18.377 1.00 70.44 94 SER A C 1
ATOM 686 O O . SER A 1 94 ? -14.552 -9.968 18.397 1.00 70.44 94 SER A O 1
ATOM 688 N N . CYS A 1 95 ? -16.509 -9.056 18.978 1.00 79.06 95 CYS A N 1
ATOM 689 C CA . CYS A 1 95 ? -15.897 -7.893 19.631 1.00 79.06 95 CYS A CA 1
ATOM 690 C C . CYS A 1 95 ? -14.993 -8.261 20.821 1.00 79.06 95 CYS A C 1
ATOM 692 O O . CYS A 1 95 ? -13.942 -7.658 21.011 1.00 79.06 95 CYS A O 1
ATOM 694 N N . GLU A 1 96 ? -15.355 -9.301 21.574 1.00 78.38 96 GLU A N 1
ATOM 695 C CA . GLU A 1 96 ? -14.591 -9.776 22.737 1.00 78.38 96 GLU A CA 1
ATOM 696 C C . GLU A 1 96 ? -13.245 -10.421 22.362 1.00 78.38 96 GLU A C 1
ATOM 698 O O . GLU A 1 96 ? -12.371 -10.579 23.206 1.00 78.38 96 GLU A O 1
ATOM 703 N N . GLN A 1 97 ? -13.048 -10.763 21.085 1.00 83.06 97 GLN A N 1
ATOM 704 C CA . GLN A 1 97 ? -11.809 -11.354 20.567 1.00 83.06 97 GLN A CA 1
ATOM 705 C C . GLN A 1 97 ? -10.847 -10.296 20.000 1.00 83.06 97 GLN A C 1
ATOM 707 O O . GLN A 1 97 ? -9.777 -10.623 19.484 1.00 83.06 97 GLN A O 1
ATOM 712 N N . CYS A 1 98 ? -11.220 -9.016 20.061 1.00 85.94 98 CYS A N 1
ATOM 713 C CA . CYS A 1 98 ? -10.436 -7.931 19.496 1.00 85.94 98 CYS A CA 1
ATOM 714 C C . CYS A 1 98 ? -9.305 -7.505 20.437 1.00 85.94 98 CYS A C 1
ATOM 716 O O . CYS A 1 98 ? -9.500 -6.702 21.344 1.00 85.94 98 CYS A O 1
ATOM 718 N N . ASN A 1 99 ? -8.091 -7.983 20.168 1.00 86.56 99 ASN A N 1
ATOM 719 C CA . ASN A 1 99 ? -6.888 -7.571 20.893 1.00 86.56 99 ASN A CA 1
ATOM 720 C C . ASN A 1 99 ? -6.213 -6.344 20.246 1.00 86.56 99 ASN A C 1
ATOM 722 O O . ASN A 1 99 ? -5.105 -6.437 19.712 1.00 86.56 99 ASN A O 1
ATOM 726 N N . ILE A 1 100 ? -6.910 -5.203 20.227 1.00 88.56 100 ILE A N 1
ATOM 727 C CA . ILE A 1 100 ? -6.382 -3.935 19.697 1.00 88.56 100 ILE A CA 1
ATOM 728 C C . ILE A 1 100 ? -6.676 -2.780 20.657 1.00 88.56 100 ILE A C 1
ATOM 730 O O . ILE A 1 100 ? -7.706 -2.761 21.326 1.00 88.56 100 ILE A O 1
ATOM 734 N N . LYS A 1 101 ? -5.797 -1.779 20.686 1.00 91.00 101 LYS A N 1
ATOM 735 C CA . LYS A 1 101 ? -6.011 -0.518 21.410 1.00 91.00 101 LYS A CA 1
ATOM 736 C C . LYS A 1 101 ? -6.615 0.502 20.450 1.00 91.00 101 LYS A C 1
ATOM 738 O O . LYS A 1 101 ? -6.089 0.679 19.360 1.00 91.00 101 LYS A O 1
ATOM 743 N N . VAL A 1 102 ? -7.694 1.186 20.824 1.00 91.88 102 VAL A N 1
ATOM 744 C CA . VAL A 1 102 ? -8.319 2.222 19.980 1.00 91.88 102 VAL A CA 1
ATOM 745 C C . VAL A 1 102 ? -8.095 3.598 20.595 1.00 91.88 102 VAL A C 1
ATOM 747 O O . VAL A 1 102 ? -8.342 3.798 21.781 1.00 91.88 102 VAL A O 1
ATOM 750 N N . GLN A 1 103 ? -7.661 4.553 19.777 1.00 93.38 103 GLN A N 1
ATOM 751 C CA . GLN A 1 103 ? -7.548 5.965 20.123 1.00 93.38 103 GLN A CA 1
ATOM 752 C C . GLN A 1 103 ? -8.355 6.802 19.132 1.00 93.38 103 GLN A C 1
ATOM 754 O O . GLN A 1 103 ? -8.190 6.684 17.918 1.00 93.38 103 GLN A O 1
ATOM 759 N N . MET A 1 104 ? -9.232 7.653 19.659 1.00 91.56 104 MET A N 1
ATOM 760 C CA . MET A 1 104 ? -10.031 8.574 18.854 1.00 91.56 104 MET A CA 1
ATOM 761 C C . MET A 1 104 ? -9.243 9.862 18.619 1.00 91.56 104 MET A C 1
ATOM 763 O O . MET A 1 104 ? -8.917 10.563 19.576 1.00 91.56 104 MET A O 1
ATOM 767 N N . VAL A 1 105 ? -8.967 10.188 17.360 1.00 93.56 105 VAL A N 1
ATOM 768 C CA . VAL A 1 105 ? -8.167 11.357 16.964 1.00 93.56 105 VAL A CA 1
ATOM 769 C C . VAL A 1 105 ? -8.977 12.310 16.090 1.00 93.56 105 VAL A C 1
ATOM 771 O O . VAL A 1 105 ? -9.915 11.893 15.408 1.00 93.56 105 VAL A O 1
ATOM 774 N N . ASP A 1 106 ? -8.628 13.593 16.122 1.00 90.94 106 ASP A N 1
ATOM 775 C CA . ASP A 1 106 ? -9.278 14.617 15.294 1.00 90.94 106 ASP A CA 1
ATOM 776 C C . ASP A 1 106 ? -8.809 14.510 13.830 1.00 90.94 106 ASP A C 1
ATOM 778 O O . ASP A 1 106 ? -9.622 14.499 12.903 1.00 90.94 106 ASP A O 1
ATOM 782 N N . ASP A 1 107 ? -7.510 14.264 13.622 1.00 89.00 107 ASP A N 1
ATOM 783 C CA . ASP A 1 107 ? -6.911 14.077 12.300 1.00 89.00 107 ASP A CA 1
ATOM 784 C C . ASP A 1 107 ? -5.958 12.882 12.226 1.00 89.00 107 ASP A C 1
ATOM 786 O O . ASP A 1 107 ? -5.344 12.466 13.210 1.00 89.00 107 ASP A O 1
ATOM 790 N N . LEU A 1 108 ? -5.856 12.314 11.021 1.00 86.12 108 LEU A N 1
ATOM 791 C CA . LEU A 1 108 ? -4.937 11.227 10.695 1.00 86.12 108 LEU A CA 1
ATOM 792 C C . LEU A 1 108 ? -3.730 11.800 9.956 1.00 86.12 108 LEU A C 1
ATOM 794 O O . LEU A 1 108 ? -3.889 12.607 9.042 1.00 86.12 108 LEU A O 1
ATOM 798 N N . GLU A 1 109 ? -2.528 11.367 10.333 1.00 80.75 109 GLU A N 1
ATOM 799 C CA . GLU A 1 109 ? -1.308 11.785 9.645 1.00 80.75 109 GLU A CA 1
ATOM 800 C C . GLU A 1 109 ? -1.263 11.253 8.209 1.00 80.75 109 GLU A C 1
ATOM 802 O O . GLU A 1 109 ? -1.372 10.048 7.981 1.00 80.75 109 GLU A O 1
ATOM 807 N N . SER A 1 110 ? -0.994 12.143 7.251 1.00 70.75 110 SER A N 1
ATOM 808 C CA . SER A 1 110 ? -0.869 11.803 5.826 1.00 70.75 110 SER A CA 1
ATOM 809 C C . SER A 1 110 ? 0.284 10.842 5.509 1.00 70.75 110 SER A C 1
ATOM 811 O O . SER A 1 110 ? 0.321 10.270 4.425 1.00 70.75 110 SER A O 1
ATOM 813 N N . SER A 1 111 ? 1.239 10.673 6.427 1.00 68.44 111 SER A N 1
ATOM 814 C CA . SER A 1 111 ? 2.363 9.739 6.297 1.00 68.44 111 SER A CA 1
ATOM 815 C C . SER A 1 111 ? 1.978 8.282 6.580 1.00 68.44 111 SER A C 1
ATOM 817 O O . SER A 1 111 ? 2.764 7.383 6.281 1.00 68.44 111 SER A O 1
ATOM 819 N N . ARG A 1 112 ? 0.798 8.026 7.164 1.00 71.75 112 ARG A N 1
ATOM 820 C CA . ARG A 1 112 ? 0.350 6.684 7.557 1.00 71.75 112 ARG A CA 1
ATOM 821 C C . ARG A 1 112 ? -0.692 6.133 6.591 1.00 71.75 112 ARG A C 1
ATOM 823 O O . ARG A 1 112 ? -1.515 6.863 6.038 1.00 71.75 112 ARG A O 1
ATOM 830 N N . ALA A 1 113 ? -0.689 4.810 6.440 1.00 75.31 113 ALA A N 1
ATOM 831 C CA . ALA A 1 113 ? -1.708 4.108 5.673 1.00 75.31 113 ALA A CA 1
ATOM 832 C C . ALA A 1 113 ? -3.090 4.342 6.304 1.00 75.31 113 ALA A C 1
ATOM 834 O O . ALA A 1 113 ? -3.355 3.927 7.433 1.00 75.31 113 ALA A O 1
ATOM 835 N N . THR A 1 114 ? -3.965 5.019 5.562 1.00 83.69 114 THR A N 1
ATOM 836 C CA . THR A 1 114 ? -5.335 5.298 5.994 1.00 83.69 114 THR A CA 1
ATOM 837 C C . THR A 1 114 ? -6.276 4.245 5.419 1.00 83.69 114 THR A C 1
ATOM 839 O O . THR A 1 114 ? -6.389 4.091 4.208 1.00 83.69 114 THR A O 1
ATOM 842 N N . CYS A 1 115 ? -6.968 3.533 6.299 1.00 85.00 115 CYS A N 1
ATOM 843 C CA . CYS A 1 115 ? -8.086 2.666 5.975 1.00 85.00 115 CYS A CA 1
ATOM 844 C C . CYS A 1 115 ? -9.367 3.496 5.823 1.00 85.00 115 CYS A C 1
ATOM 846 O O . CYS A 1 115 ? -9.673 4.360 6.652 1.00 85.00 115 CYS A O 1
ATOM 848 N N . PHE A 1 116 ? -10.146 3.185 4.790 1.00 84.25 116 PHE A N 1
ATOM 849 C CA . PHE A 1 116 ? -11.439 3.805 4.510 1.00 84.25 116 PHE A CA 1
ATOM 850 C C . PHE A 1 116 ? -12.523 2.739 4.550 1.00 84.25 116 PHE A C 1
ATOM 852 O O . PHE A 1 116 ? -12.343 1.641 4.025 1.00 84.25 116 PHE A O 1
ATOM 859 N N . MET A 1 117 ? -13.664 3.055 5.150 1.00 76.94 117 MET A N 1
ATOM 860 C CA . MET A 1 117 ? -14.793 2.136 5.181 1.00 76.94 117 MET A CA 1
ATOM 861 C C . MET A 1 117 ? -16.128 2.875 5.178 1.00 76.94 117 MET A C 1
ATOM 863 O O . MET A 1 117 ? -16.247 3.958 5.744 1.00 76.94 117 MET A O 1
ATOM 867 N N . ILE A 1 118 ? -17.136 2.265 4.557 1.00 77.00 118 ILE A N 1
ATOM 868 C CA . ILE A 1 118 ? -18.490 2.814 4.457 1.00 77.00 118 ILE A CA 1
ATOM 869 C C . ILE A 1 118 ? -19.385 2.077 5.452 1.00 77.00 118 ILE A C 1
ATOM 871 O O . ILE A 1 118 ? -19.448 0.847 5.451 1.00 77.00 118 ILE A O 1
ATOM 875 N N . ASN A 1 119 ? -20.079 2.820 6.309 1.00 69.69 119 ASN A N 1
ATOM 876 C CA . ASN A 1 119 ? -21.070 2.285 7.234 1.00 69.69 119 ASN A CA 1
ATOM 877 C C . ASN A 1 119 ? -22.289 3.211 7.263 1.00 69.69 119 ASN A C 1
ATOM 879 O O . ASN A 1 119 ? -22.160 4.362 7.670 1.00 69.69 119 ASN A O 1
ATOM 883 N N . LEU A 1 120 ? -23.459 2.701 6.854 1.00 72.19 120 LEU A N 1
ATOM 884 C CA . LEU A 1 120 ? -24.736 3.433 6.878 1.00 72.19 120 LEU A CA 1
ATOM 885 C C . LEU A 1 120 ? -24.659 4.815 6.192 1.00 72.19 120 LEU A C 1
ATOM 887 O O . LEU A 1 120 ? -25.136 5.800 6.740 1.00 72.19 120 LEU A O 1
ATOM 891 N N . GLY A 1 121 ? -24.007 4.899 5.026 1.00 74.19 121 GLY A N 1
ATOM 892 C CA . GLY A 1 121 ? -23.838 6.164 4.288 1.00 74.19 121 GLY A CA 1
ATOM 893 C C . GLY A 1 121 ? -22.741 7.091 4.830 1.00 74.19 121 GLY A C 1
ATOM 894 O O . GLY A 1 121 ? -22.483 8.140 4.251 1.00 74.19 121 GLY A O 1
ATOM 895 N N . CYS A 1 122 ? -22.049 6.699 5.902 1.00 82.69 122 CYS A N 1
ATOM 896 C CA . CYS A 1 122 ? -20.913 7.431 6.451 1.00 82.69 122 CYS A CA 1
ATOM 897 C C . CYS A 1 122 ? -19.581 6.792 6.059 1.00 82.69 122 CYS A C 1
ATOM 899 O O . CYS A 1 122 ? -19.366 5.595 6.270 1.00 82.69 122 CYS A O 1
ATOM 901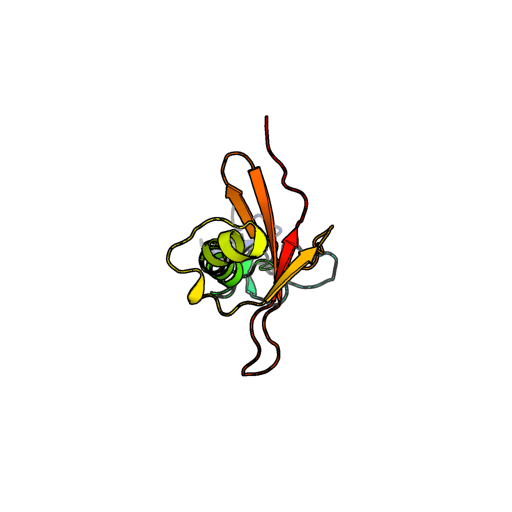 N N . ILE A 1 123 ? -18.653 7.608 5.570 1.00 82.62 123 ILE A N 1
ATOM 902 C CA . ILE A 1 123 ? -17.251 7.252 5.381 1.00 82.62 123 ILE A CA 1
ATOM 903 C C . ILE A 1 123 ? -16.528 7.439 6.714 1.00 82.62 123 ILE A C 1
ATOM 905 O O . ILE A 1 123 ? -16.398 8.551 7.236 1.00 82.62 123 ILE A O 1
ATOM 909 N N . LEU A 1 124 ? -16.041 6.327 7.251 1.00 85.75 124 LEU A N 1
ATOM 910 C CA . LEU A 1 124 ? -15.179 6.269 8.422 1.00 85.75 124 LEU A CA 1
ATOM 911 C C . LEU A 1 124 ? -13.735 6.098 7.955 1.00 85.75 124 LEU A C 1
ATOM 913 O O . LEU A 1 124 ? -13.453 5.332 7.027 1.00 85.75 124 LEU A O 1
ATOM 917 N N . LYS A 1 125 ? -12.822 6.808 8.615 1.00 88.50 125 LYS A N 1
ATOM 918 C CA . LYS A 1 125 ? -11.388 6.770 8.325 1.00 88.50 125 LYS A CA 1
ATOM 919 C C . LYS A 1 125 ? -10.625 6.387 9.582 1.00 88.50 125 LYS A C 1
ATOM 921 O O . LYS A 1 125 ? -10.892 6.927 10.656 1.00 88.50 125 LYS A O 1
ATOM 926 N N . TYR A 1 126 ? -9.669 5.479 9.448 1.00 89.94 126 TYR A N 1
ATOM 927 C CA . TYR A 1 126 ? -8.790 5.088 10.545 1.00 89.94 126 TYR A CA 1
ATOM 928 C C . TYR A 1 126 ? -7.406 4.701 10.029 1.00 89.94 126 TYR A C 1
ATOM 930 O O . TYR A 1 126 ? -7.251 4.313 8.882 1.00 89.94 126 TYR A O 1
ATOM 938 N N . SER A 1 127 ? -6.396 4.798 10.881 1.00 89.12 127 SER A N 1
ATOM 939 C CA . SER A 1 127 ? -5.036 4.311 10.639 1.00 89.12 127 SER A CA 1
ATOM 940 C C . SER A 1 127 ? -4.675 3.305 11.725 1.00 89.12 127 SER A C 1
ATOM 942 O O . SER A 1 127 ? -5.350 3.218 12.750 1.00 89.12 127 SER A O 1
ATOM 944 N N . TYR A 1 128 ? -3.593 2.559 11.547 1.00 86.94 128 TYR A N 1
ATOM 945 C CA . TYR A 1 128 ? -3.061 1.692 12.592 1.00 86.94 128 TYR A CA 1
ATOM 946 C C . TYR A 1 128 ? -1.552 1.884 12.765 1.00 86.94 128 TYR A C 1
ATOM 948 O O . TYR A 1 128 ? -0.856 2.324 11.854 1.00 86.94 128 TYR A O 1
ATOM 956 N N . ILE A 1 129 ? -1.067 1.561 13.959 1.00 84.31 129 ILE A N 1
ATOM 957 C CA . ILE A 1 129 ? 0.339 1.515 14.340 1.00 84.31 129 ILE A CA 1
ATOM 958 C C . ILE A 1 129 ? 0.640 0.058 14.689 1.00 84.31 129 ILE A C 1
ATOM 960 O O . ILE A 1 129 ? 0.019 -0.517 15.591 1.00 84.31 129 ILE A O 1
ATOM 964 N N . SER A 1 130 ? 1.552 -0.554 13.933 1.00 75.56 130 SER A N 1
ATOM 965 C CA . SER A 1 130 ? 2.037 -1.907 14.204 1.00 75.56 130 SER A CA 1
ATOM 966 C C . SER A 1 130 ? 2.916 -1.923 15.460 1.00 75.56 130 SER A C 1
ATOM 968 O O . SER A 1 130 ? 3.699 -0.988 15.646 1.00 75.56 130 SER A O 1
ATOM 970 N N . PRO A 1 131 ? 2.827 -2.964 16.305 1.00 74.69 131 PRO A N 1
ATOM 971 C CA . PRO A 1 131 ? 3.685 -3.090 17.475 1.00 74.69 131 PRO A CA 1
ATOM 972 C C . PRO A 1 131 ? 5.152 -3.216 17.052 1.00 74.69 131 PRO A C 1
ATOM 974 O O . PRO A 1 131 ? 5.472 -3.905 16.084 1.00 74.69 131 PRO A O 1
ATOM 977 N N . ILE A 1 132 ? 6.032 -2.522 17.772 1.00 66.50 132 ILE A N 1
ATOM 978 C CA . ILE A 1 132 ? 7.487 -2.542 17.540 1.00 66.50 132 ILE A CA 1
ATOM 979 C C . ILE A 1 132 ? 8.132 -3.683 18.340 1.00 66.50 132 ILE A C 1
ATOM 981 O O . ILE A 1 132 ? 9.142 -4.247 17.930 1.00 66.50 132 ILE A O 1
ATOM 985 N N . THR A 1 133 ? 7.529 -4.039 19.475 1.00 69.31 133 THR A N 1
ATOM 986 C CA . THR A 1 133 ? 7.972 -5.100 20.378 1.00 69.31 133 THR A CA 1
ATOM 987 C C . THR A 1 133 ? 7.086 -6.332 20.264 1.00 69.31 133 THR A C 1
ATOM 989 O O . THR A 1 133 ? 5.861 -6.245 20.152 1.00 69.31 133 THR A O 1
ATOM 992 N N . GLU A 1 134 ? 7.717 -7.498 20.335 1.00 53.16 134 GLU A N 1
ATOM 993 C CA . GLU A 1 134 ? 7.042 -8.790 20.339 1.00 53.16 134 GLU A CA 1
ATOM 994 C C . GLU A 1 134 ? 6.199 -8.918 21.622 1.00 53.16 134 GLU A C 1
ATOM 996 O O . GLU A 1 134 ? 6.725 -8.886 22.733 1.00 53.16 134 GLU A O 1
ATOM 1001 N N . GLY A 1 135 ? 4.872 -8.964 21.467 1.00 61.47 135 GLY A N 1
ATOM 1002 C CA . GLY A 1 135 ? 3.906 -9.010 22.573 1.00 61.47 135 GLY A CA 1
ATOM 1003 C C . GLY A 1 135 ? 3.080 -7.737 22.787 1.00 61.47 135 GLY A C 1
ATOM 1004 O O . GLY A 1 135 ? 2.114 -7.787 23.548 1.00 61.47 135 GLY A O 1
ATOM 1005 N N . ASP A 1 136 ? 3.389 -6.620 22.114 1.00 72.38 136 ASP A N 1
ATOM 1006 C CA . ASP A 1 136 ? 2.518 -5.437 22.166 1.00 72.38 136 ASP A CA 1
ATOM 1007 C C . ASP A 1 136 ? 1.362 -5.542 21.158 1.00 72.38 136 ASP A C 1
ATOM 1009 O O . ASP A 1 136 ? 1.435 -6.198 20.116 1.00 72.38 136 ASP A O 1
ATOM 1013 N N . THR A 1 137 ? 0.250 -4.903 21.495 1.00 78.44 137 THR A N 1
ATOM 1014 C CA . THR A 1 137 ? -0.998 -4.956 20.729 1.00 78.44 137 THR A CA 1
ATOM 1015 C C . THR A 1 137 ? -1.047 -3.818 19.721 1.00 78.44 137 THR A C 1
ATOM 1017 O O . THR A 1 137 ? -0.668 -2.691 20.044 1.00 78.44 137 THR A O 1
ATOM 1020 N N . MET A 1 138 ? -1.599 -4.061 18.533 1.00 85.19 138 MET A N 1
ATOM 1021 C CA . MET A 1 138 ? -1.800 -2.998 17.545 1.00 85.19 138 MET A CA 1
ATOM 1022 C C . MET A 1 138 ? -2.646 -1.848 18.097 1.00 85.19 138 MET A C 1
ATOM 1024 O O . MET A 1 138 ? -3.671 -2.071 18.746 1.00 85.19 138 MET A O 1
ATOM 1028 N N . THR A 1 139 ? -2.245 -0.617 17.772 1.00 89.81 139 THR A N 1
ATOM 1029 C CA . THR A 1 139 ? -3.011 0.591 18.103 1.00 89.81 139 THR A CA 1
ATOM 1030 C C . THR A 1 139 ? -3.708 1.123 16.859 1.00 89.81 139 THR A C 1
ATOM 1032 O O . THR A 1 139 ? -3.070 1.340 15.835 1.00 89.81 139 THR A O 1
ATOM 1035 N N . VAL A 1 140 ? -5.014 1.347 16.933 1.00 91.69 140 VAL A N 1
ATOM 1036 C CA . VAL A 1 140 ? -5.826 1.964 15.885 1.00 91.69 140 VAL A CA 1
ATOM 1037 C C . VAL A 1 140 ? -6.104 3.415 16.242 1.00 91.69 140 VAL A C 1
ATOM 1039 O O . VAL A 1 140 ? -6.566 3.713 17.339 1.00 91.69 140 VAL A O 1
ATOM 1042 N N . LEU A 1 141 ? -5.876 4.303 15.280 1.00 92.69 141 LEU A N 1
ATOM 1043 C CA . LEU A 1 141 ? -6.241 5.712 15.330 1.00 92.69 141 LEU A CA 1
ATOM 1044 C C . LEU A 1 141 ? -7.514 5.894 14.508 1.00 92.69 141 LEU A C 1
ATOM 1046 O O . LEU A 1 141 ? -7.461 5.861 13.280 1.00 92.69 141 LEU A O 1
ATOM 1050 N N . ALA A 1 142 ? -8.659 6.034 15.161 1.00 92.06 142 ALA A N 1
ATOM 1051 C CA . ALA A 1 142 ? -9.941 6.225 14.494 1.00 92.06 142 ALA A CA 1
ATOM 1052 C C . ALA A 1 142 ? -10.293 7.714 14.458 1.00 92.06 142 ALA A C 1
ATOM 1054 O O . ALA A 1 142 ? -10.264 8.385 15.492 1.00 92.06 142 ALA A O 1
ATOM 1055 N N . LYS A 1 143 ? -10.638 8.241 13.277 1.00 92.00 143 LYS A N 1
ATOM 1056 C CA . LYS A 1 143 ? -11.062 9.639 13.161 1.00 92.00 143 LYS A CA 1
ATOM 1057 C C . LYS A 1 143 ? -12.429 9.818 13.827 1.00 92.00 143 LYS A C 1
ATOM 1059 O O . LYS A 1 143 ? -13.337 9.003 13.613 1.00 92.00 143 LYS A O 1
ATOM 1064 N N . LYS A 1 144 ? -12.557 10.865 14.651 1.00 87.75 144 LYS A N 1
ATOM 1065 C CA . LYS A 1 144 ? -13.817 11.229 15.323 1.00 87.75 144 LYS A CA 1
ATOM 1066 C C . LYS A 1 144 ? -14.890 11.618 14.311 1.00 87.75 144 LYS A C 1
ATOM 1068 O O . LYS A 1 144 ? -16.004 11.095 14.376 1.00 87.75 144 LYS A O 1
ATOM 1073 N N . ASP A 1 145 ? -14.528 12.477 13.362 1.00 83.19 145 ASP A N 1
ATOM 1074 C CA . ASP A 1 145 ? -15.443 12.948 12.329 1.00 83.19 145 ASP A CA 1
ATOM 1075 C C . ASP A 1 145 ? -15.755 11.862 11.303 1.00 83.19 145 ASP A C 1
ATOM 1077 O O . ASP A 1 145 ? -14.877 11.144 10.813 1.00 83.19 145 ASP A O 1
ATOM 1081 N N . ARG A 1 146 ? -17.037 11.781 10.949 1.00 80.75 146 ARG A N 1
ATOM 1082 C CA . ARG A 1 146 ? -17.574 10.870 9.940 1.00 80.75 146 ARG A CA 1
ATOM 1083 C C . ARG A 1 146 ? -18.087 11.716 8.786 1.00 80.75 146 ARG A C 1
ATOM 1085 O O . ARG A 1 146 ? -18.856 12.645 9.013 1.00 80.75 146 ARG A O 1
ATOM 1092 N N . VAL A 1 147 ? -17.680 11.400 7.561 1.00 76.75 147 VAL A N 1
ATOM 1093 C CA . VAL A 1 147 ? -18.209 12.087 6.374 1.00 76.75 147 VAL A CA 1
ATOM 1094 C C . VAL A 1 147 ? -19.441 11.315 5.927 1.00 76.75 147 VAL A C 1
ATOM 1096 O O . VAL A 1 147 ? -19.308 10.278 5.286 1.00 76.75 147 VAL A O 1
ATOM 1099 N N . CYS A 1 148 ? -20.621 11.758 6.346 1.00 76.81 148 CYS A N 1
ATOM 1100 C CA . CYS A 1 148 ? -21.893 11.159 5.955 1.00 76.81 148 CYS A CA 1
ATOM 1101 C C . CYS A 1 148 ? -22.508 11.997 4.839 1.00 76.81 148 CYS A C 1
ATOM 1103 O O . CYS A 1 148 ? -22.697 13.198 5.024 1.00 76.81 148 CYS A O 1
ATOM 1105 N N . GLU A 1 149 ? -22.793 11.384 3.693 1.00 65.25 149 GLU A N 1
ATOM 1106 C CA . GLU A 1 149 ? -23.628 12.027 2.677 1.00 65.25 149 GLU A CA 1
ATOM 1107 C C . GLU A 1 149 ? -25.092 11.906 3.131 1.00 65.25 149 GLU A C 1
ATOM 1109 O O . GLU A 1 149 ? -25.538 10.816 3.501 1.00 65.25 149 GLU A O 1
ATOM 1114 N N . LEU A 1 150 ? -25.780 13.051 3.207 1.00 57.22 150 LEU A N 1
ATOM 1115 C CA . LEU A 1 150 ? -27.201 13.187 3.555 1.00 57.22 150 LEU A CA 1
ATOM 1116 C C . LEU A 1 150 ? -28.081 13.004 2.318 1.00 57.22 150 LEU A C 1
ATOM 1118 O O . LEU A 1 150 ? -27.708 13.562 1.261 1.00 57.22 150 LEU A O 1
#

pLDDT: mean 83.27, std 8.68, range [53.16, 93.69]

Solvent-accessible surface area (backbone atoms only — not comparable to full-atom values): 8551 Å² total; per-residue (Å²): 116,71,20,55,27,85,89,22,12,44,80,52,96,96,40,39,49,49,35,94,60,31,34,65,80,39,13,70,30,40,68,55,52,68,74,17,36,47,99,87,68,38,48,10,64,75,35,41,46,67,53,60,45,34,38,48,46,39,100,53,30,34,66,79,34,19,76,39,49,49,58,52,59,58,46,40,66,67,42,45,62,39,46,39,24,76,75,66,69,42,95,48,99,63,47,92,73,50,75,60,46,80,43,83,32,88,74,79,64,88,92,51,72,70,38,76,46,80,56,96,63,20,41,42,43,32,35,69,45,78,53,90,52,96,88,56,60,38,38,34,41,34,40,69,68,61,58,56,72,130

Nearest PDB structures (foldseek):
  6msl-assembly1_B  TM=4.545E-01  e=2.479E-12  Homo sapiens
  4neh-assembly1_B  TM=4.900E-01  e=3.270E-11  Homo sapiens
  5es4-assembly4_H  TM=4.853E-01  e=1.188E-10  Homo sapiens
  7usm-assembly1_B  TM=4.461E-01  e=5.235E-10  Homo sapiens
  8xen-assembly1_B  TM=7.762E-01  e=4.366E-06  Homo sapiens

Radius of gyration: 22.95 Å; Cα contacts (8 Å, |Δi|>4): 280; chains: 1; bounding box: 50×26×63 Å

InterPro domains:
  IPR012896 Integrin beta subunit, tail [SM01242] (76-149)
  IPR013111 Epidermal growth factor-like domain, extracellular [PF07974] (36-66)
  IPR015812 Integrin beta subunit [PTHR10082] (2-148)
  IPR036349 Integrin beta tail domain superfamily [SSF69687] (75-148)
  IPR057243 Integrins beta, I-EGF domain, conserved site [PS00243] (44-57)

Mean predicted aligned error: 12.85 Å

Foldseek 3Di:
DALCDPQFFDDDPNFTDGDPQFDDRSSQAGVDQVLQADPVGDRLVVQADQTRSFGDGDPQADDRSRLHGVVLVVVLVVCVLCCCCPVVNDDDPCNVVDQEAEDEDQDDDPSFDWRWDDDPQWIWIKGWDDDPDDPDHIYIYTYPDIHHDD

Sequence (150 aa):
MLCGGSSRGQCRCSACICRPGYSGDSCECSLSTLECQKANGEVCSGKGKCVCNRCHCDESYAGKYCEESIYSASICERLKPCVLCMAYGKKYPSCEQCNIKVQMVDDLESSRATCFMINLGCILKYSYISPITEGDTMTVLAKKDRVCEL

Secondary structure (DSSP, 8-state):
-GGG-TTTEEEETTEEEEPTTEESTTS-EE---GGGB-TTS-BGGGSEEEETTEEEE-TTEESTTS-EEHHHHHHHHHHHHHHHHHTT-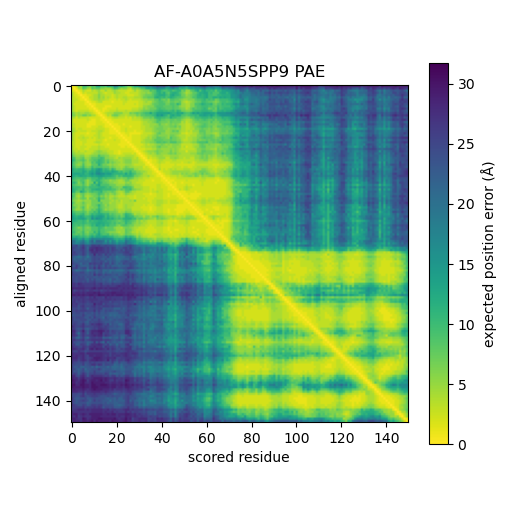---TTGGG---EEEEES---TTS-EEEEEETTEEEEEEEE--SSTTPPPEEEEES--EE--

Organism: NCBI:txid96803